Protein AF-A0A1G6YCP4-F1 (afdb_monomer)

pLDDT: mean 84.83, std 13.12, range [38.56, 97.75]

Solvent-accessible surface area (backbone atoms only — not comparable to full-atom values): 5362 Å² tot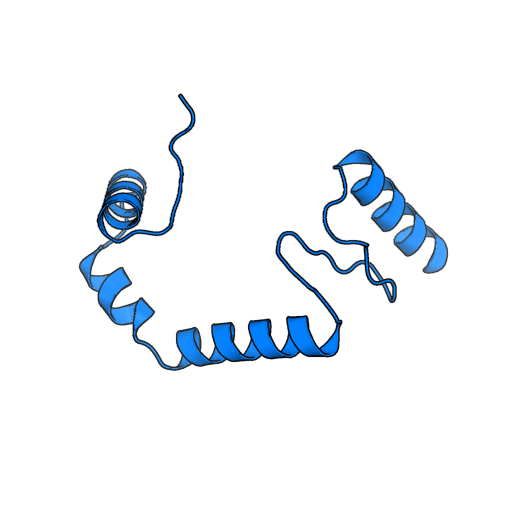al; per-residue (Å²): 134,85,76,82,80,61,92,39,72,72,55,47,51,53,51,35,58,75,71,71,50,62,64,72,56,49,64,52,58,69,70,34,67,69,51,53,52,49,51,55,52,50,53,51,48,34,59,76,72,63,56,90,65,81,62,67,58,80,53,82,95,46,79,51,69,73,70,73,55,74,66,58,52,50,52,53,54,50,52,50,53,64,75,73,111

Sequence (85 aa):
MGMNYRAEEATVTRIVEVAGLDLEQLRRDMKELQIETLIETSERFSQALGFNGTPSFVTGDAHVPDFVDVEDLRALVANVRDENE

Radius of gyration: 17.69 Å; Cα contacts (8 Å, |Δi|>4): 42; chains: 1; bounding box: 36×34×44 Å

Organism: NCBI:txid639004

Structure (mmCIF, N/CA/C/O backbone):
data_AF-A0A1G6YCP4-F1
#
_entry.id   AF-A0A1G6YCP4-F1
#
loop_
_atom_site.group_PDB
_atom_site.id
_atom_site.type_symbol
_atom_site.label_atom_id
_atom_site.label_alt_id
_atom_site.label_comp_id
_atom_site.label_asym_id
_atom_site.label_entity_id
_atom_site.label_seq_id
_atom_site.pdbx_PDB_ins_code
_atom_site.Cartn_x
_atom_site.Cartn_y
_atom_site.Cartn_z
_atom_site.occupancy
_atom_site.B_iso_or_equiv
_atom_site.auth_seq_id
_atom_site.auth_comp_id
_atom_site.auth_asym_id
_atom_site.auth_atom_id
_atom_site.pdbx_PDB_model_num
ATOM 1 N N . MET A 1 1 ? -9.834 22.458 -0.597 1.00 38.56 1 MET A N 1
ATOM 2 C CA . MET A 1 1 ? -9.548 22.083 0.804 1.00 38.56 1 MET A CA 1
ATOM 3 C C . MET A 1 1 ? -8.885 20.717 0.785 1.00 38.56 1 MET A C 1
ATOM 5 O O . MET A 1 1 ? -9.582 19.724 0.646 1.00 38.56 1 MET A O 1
ATOM 9 N N . GLY A 1 2 ? -7.552 20.668 0.803 1.00 43.41 2 GLY A N 1
ATOM 10 C CA . GLY A 1 2 ? -6.830 19.402 0.931 1.00 43.41 2 GLY A CA 1
ATOM 11 C C . GLY A 1 2 ? -6.890 18.964 2.387 1.00 43.41 2 GLY A C 1
ATOM 12 O O . GLY A 1 2 ? -6.294 19.618 3.238 1.00 43.41 2 GLY A O 1
ATOM 13 N N . MET A 1 3 ? -7.660 17.921 2.693 1.00 48.06 3 MET A N 1
ATOM 14 C CA . MET A 1 3 ? -7.488 17.231 3.968 1.00 48.06 3 MET A CA 1
ATOM 15 C C . MET A 1 3 ? -6.114 16.565 3.926 1.00 48.06 3 MET A C 1
ATOM 17 O O . MET A 1 3 ? -5.811 15.825 2.995 1.00 48.06 3 MET A O 1
ATOM 21 N N . ASN A 1 4 ? -5.265 16.849 4.909 1.00 58.22 4 ASN A N 1
ATOM 22 C CA . ASN A 1 4 ? -4.038 16.091 5.109 1.00 58.22 4 ASN A CA 1
ATOM 23 C C . ASN A 1 4 ? -4.452 14.690 5.586 1.00 58.22 4 ASN A C 1
ATOM 25 O O . ASN A 1 4 ? -4.699 14.495 6.773 1.00 58.22 4 ASN A O 1
ATOM 29 N N . TYR A 1 5 ? -4.592 13.738 4.659 1.00 63.28 5 TYR A N 1
ATOM 30 C CA . TYR A 1 5 ? -5.016 12.355 4.915 1.00 63.28 5 TYR A CA 1
ATOM 31 C C . TYR A 1 5 ? -3.913 11.523 5.578 1.00 63.28 5 TYR A C 1
ATOM 33 O O . TYR A 1 5 ? -3.579 10.432 5.119 1.00 63.28 5 TYR A O 1
ATOM 41 N N . ARG A 1 6 ? -3.312 12.024 6.661 1.00 77.06 6 ARG A N 1
ATOM 42 C CA . ARG A 1 6 ? -2.552 11.125 7.528 1.00 77.06 6 ARG A CA 1
ATOM 43 C C . ARG A 1 6 ? -3.537 10.106 8.090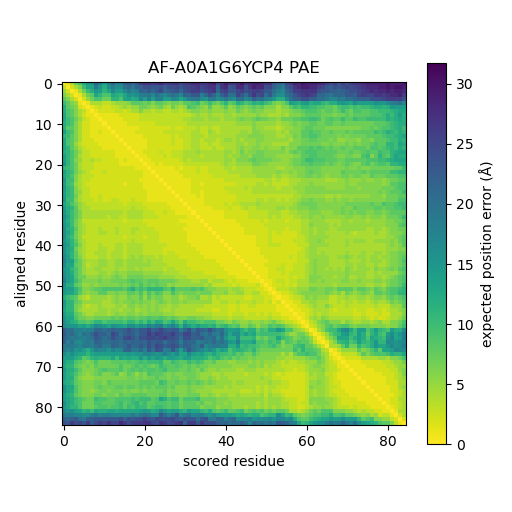 1.00 77.06 6 ARG A C 1
ATOM 45 O O . ARG A 1 6 ? -4.612 10.481 8.566 1.00 77.06 6 ARG A O 1
ATOM 52 N N . ALA A 1 7 ? -3.178 8.831 7.983 1.00 83.31 7 ALA A N 1
ATOM 53 C CA . ALA A 1 7 ? -3.957 7.723 8.515 1.00 83.31 7 ALA A CA 1
ATOM 54 C C . ALA A 1 7 ? -3.879 7.728 10.051 1.00 83.31 7 ALA A C 1
ATOM 56 O O . ALA A 1 7 ? -3.143 6.966 10.666 1.00 83.31 7 ALA A O 1
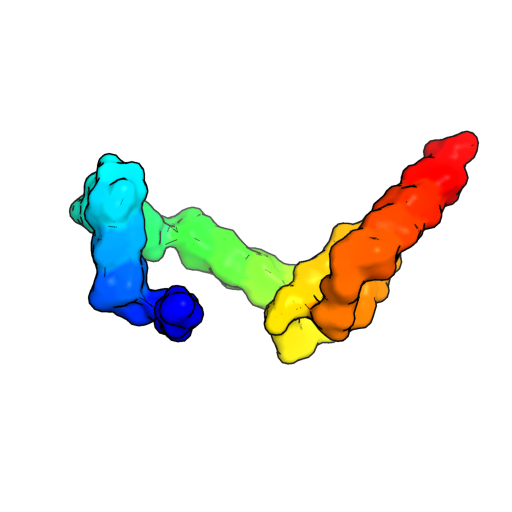ATOM 57 N N . GLU A 1 8 ? -4.612 8.653 10.660 1.00 89.56 8 GLU A N 1
ATOM 58 C CA . GLU A 1 8 ? -4.809 8.777 12.100 1.00 89.56 8 GLU A CA 1
ATOM 59 C C . GLU A 1 8 ? -6.207 8.266 12.457 1.00 89.56 8 GLU A C 1
ATOM 61 O O . GLU A 1 8 ? -7.128 8.366 11.642 1.00 89.56 8 GLU A O 1
ATOM 66 N N . GLU A 1 9 ? -6.394 7.758 13.678 1.00 88.00 9 GLU A N 1
ATO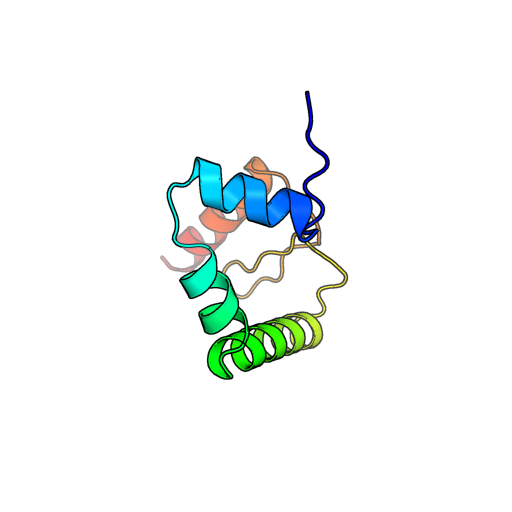M 67 C CA . GLU A 1 9 ? -7.655 7.122 14.091 1.00 88.00 9 GLU A CA 1
ATOM 68 C C . GLU A 1 9 ? -8.880 8.017 13.839 1.00 88.00 9 GLU A C 1
ATOM 70 O O . GLU A 1 9 ? -9.885 7.552 13.300 1.00 88.00 9 GLU A O 1
ATOM 75 N N . ALA A 1 10 ? -8.784 9.314 14.151 1.00 89.69 10 ALA A N 1
ATOM 76 C CA . ALA A 1 10 ? -9.869 10.271 13.939 1.00 89.69 10 ALA A CA 1
ATOM 77 C C . ALA A 1 10 ? -10.223 10.449 12.450 1.00 89.69 10 ALA A C 1
ATOM 79 O O . ALA A 1 10 ? -11.400 10.482 12.085 1.00 89.69 10 ALA A O 1
ATOM 80 N N . THR A 1 11 ? -9.214 10.537 11.579 1.00 90.50 11 THR A N 1
ATOM 81 C CA . THR A 1 11 ? -9.405 10.704 10.131 1.00 90.50 11 THR A CA 1
ATOM 82 C C . THR A 1 11 ? -9.960 9.429 9.503 1.00 90.50 11 THR A C 1
ATOM 84 O O . THR A 1 11 ? -10.898 9.495 8.710 1.00 90.50 11 THR A O 1
ATOM 87 N N . VAL A 1 12 ? -9.428 8.267 9.892 1.00 90.75 12 VAL A N 1
ATOM 88 C CA . VAL A 1 12 ? -9.884 6.960 9.401 1.00 90.75 12 VAL A CA 1
ATOM 89 C C . VAL A 1 12 ? -11.325 6.699 9.832 1.00 90.75 12 VAL A C 1
ATOM 91 O O . VAL A 1 12 ? -12.154 6.388 8.983 1.00 90.75 12 VAL A O 1
ATOM 94 N N . THR A 1 13 ? -11.664 6.917 11.106 1.00 90.88 13 THR A N 1
ATOM 95 C CA . THR A 1 13 ? -13.033 6.722 11.619 1.00 90.88 13 THR A CA 1
ATOM 96 C C . THR A 1 13 ? -14.049 7.561 10.844 1.00 90.88 13 THR A C 1
ATOM 98 O O . THR A 1 13 ? -15.077 7.048 10.411 1.00 90.88 13 THR A O 1
ATOM 101 N N . ARG A 1 14 ? -13.728 8.830 10.562 1.00 91.31 14 ARG A N 1
ATOM 102 C CA . ARG A 1 14 ? -14.591 9.699 9.751 1.00 91.31 14 ARG A CA 1
ATOM 103 C C . ARG A 1 14 ? -14.796 9.165 8.328 1.00 91.31 14 ARG A C 1
ATOM 105 O O . ARG A 1 14 ? -15.894 9.269 7.791 1.00 91.31 14 ARG A O 1
ATOM 112 N N . ILE A 1 15 ? -13.751 8.628 7.697 1.00 91.69 15 ILE A N 1
ATOM 113 C CA . ILE A 1 15 ? -13.847 8.044 6.347 1.00 91.69 15 ILE A CA 1
ATOM 114 C C . ILE A 1 15 ? -14.750 6.808 6.361 1.00 91.69 15 ILE A C 1
ATOM 116 O O . ILE A 1 15 ? -15.577 6.652 5.468 1.00 91.69 15 ILE A O 1
ATOM 120 N N . VAL A 1 16 ? -14.626 5.968 7.386 1.00 93.06 16 VAL A N 1
ATOM 121 C CA . VAL A 1 16 ? -15.432 4.752 7.580 1.00 93.06 16 VAL A CA 1
ATOM 122 C C . VAL A 1 16 ? -16.913 5.098 7.722 1.00 93.06 16 VAL A C 1
ATOM 124 O O . VAL A 1 16 ? -17.742 4.508 7.033 1.00 93.06 16 VAL A O 1
ATOM 127 N N . GLU A 1 17 ? -17.237 6.110 8.532 1.00 92.06 17 GLU A N 1
ATOM 128 C CA . GLU A 1 17 ? -18.605 6.621 8.685 1.00 92.06 17 GLU A CA 1
ATOM 129 C C . GLU A 1 17 ? -19.175 7.150 7.363 1.00 92.06 17 GLU A C 1
ATOM 131 O O . GLU A 1 17 ? -20.290 6.797 6.981 1.00 92.06 17 GLU A O 1
ATOM 136 N N . VAL A 1 18 ? -18.405 7.967 6.632 1.00 93.69 18 VAL A N 1
ATOM 137 C CA . VAL A 1 18 ? -18.825 8.519 5.330 1.00 93.69 18 VAL A CA 1
ATOM 138 C C . VAL A 1 18 ? -19.015 7.418 4.285 1.00 93.69 18 VAL A C 1
ATOM 140 O O . VAL A 1 18 ? -19.915 7.514 3.453 1.00 93.69 18 VAL A O 1
ATOM 143 N N . ALA A 1 19 ? -18.192 6.371 4.330 1.00 94.25 19 ALA A N 1
ATOM 144 C CA . ALA A 1 19 ? -18.295 5.212 3.451 1.00 94.25 19 ALA A CA 1
ATOM 145 C C . ALA A 1 19 ? -19.425 4.241 3.850 1.00 94.25 19 ALA A C 1
ATOM 147 O O . ALA A 1 19 ? -19.712 3.316 3.092 1.00 94.25 19 ALA A O 1
ATOM 148 N N . GLY A 1 20 ? -20.071 4.435 5.009 1.00 94.50 20 GLY A N 1
ATOM 149 C CA . GLY A 1 20 ? -21.131 3.556 5.511 1.00 94.50 20 GLY A CA 1
ATOM 150 C C . GLY A 1 20 ? -20.636 2.172 5.945 1.00 94.50 20 GLY A C 1
ATOM 151 O O . GLY A 1 20 ? -21.393 1.205 5.876 1.00 94.50 20 GLY A O 1
ATOM 152 N N . LEU A 1 21 ? -19.369 2.063 6.351 1.00 96.06 21 LEU A N 1
ATOM 153 C CA . LEU A 1 21 ? -18.747 0.817 6.800 1.00 96.06 21 LEU A CA 1
ATOM 154 C C . LEU A 1 21 ? -18.947 0.607 8.312 1.00 96.06 21 LEU A C 1
ATOM 156 O O . LEU A 1 21 ? -19.054 1.565 9.078 1.00 96.06 21 LEU A O 1
ATOM 160 N N . ASP A 1 22 ? -18.967 -0.652 8.756 1.00 96.56 22 ASP A N 1
ATOM 161 C CA . ASP A 1 22 ? -19.043 -1.001 10.180 1.00 96.56 22 ASP A CA 1
ATOM 162 C C . ASP A 1 22 ? -17.677 -0.783 10.857 1.00 96.56 22 ASP A C 1
ATOM 164 O O . ASP A 1 22 ? -16.707 -1.503 10.607 1.00 96.56 22 ASP A O 1
ATOM 168 N N . LEU A 1 23 ? -17.611 0.220 11.737 1.00 93.88 23 LEU A N 1
ATOM 169 C CA . LEU A 1 23 ? -16.401 0.584 12.475 1.00 93.88 23 LEU A CA 1
ATOM 170 C C . LEU A 1 23 ? -15.924 -0.521 13.426 1.00 93.88 23 LEU A C 1
ATOM 172 O O . LEU A 1 23 ? -14.720 -0.721 13.595 1.00 93.88 23 LEU A O 1
ATOM 176 N N . GLU A 1 24 ? -16.850 -1.238 14.055 1.00 95.00 24 GLU A N 1
ATOM 177 C CA . GLU A 1 24 ? -16.508 -2.297 14.998 1.00 95.00 24 GLU A CA 1
ATOM 178 C C . GLU A 1 24 ? -16.008 -3.535 14.261 1.00 95.00 24 GLU A C 1
ATOM 180 O O . GLU A 1 24 ? -15.096 -4.206 14.744 1.00 95.00 24 GLU A O 1
ATOM 185 N N . GLN A 1 25 ? -16.557 -3.820 13.078 1.00 95.56 25 GLN A N 1
ATOM 186 C CA . GLN A 1 25 ? -15.987 -4.825 12.189 1.00 95.56 25 GLN A CA 1
ATOM 187 C C . GLN A 1 25 ? -14.581 -4.429 11.734 1.00 95.56 25 GLN A C 1
ATOM 189 O O . GLN A 1 25 ? -13.653 -5.200 11.953 1.00 95.56 25 GLN A O 1
ATOM 194 N N . LEU A 1 26 ? -14.384 -3.212 11.219 1.00 94.94 26 LEU A N 1
ATOM 195 C CA . LEU A 1 26 ? -13.063 -2.742 10.794 1.00 94.94 26 LEU A CA 1
ATOM 196 C C . LEU A 1 26 ? -12.005 -2.910 11.895 1.00 94.94 26 LEU A C 1
ATOM 198 O O . LEU A 1 26 ? -10.920 -3.426 11.646 1.00 94.94 26 LEU A O 1
ATOM 202 N N . ARG A 1 27 ? -12.319 -2.503 13.130 1.00 92.81 27 ARG A N 1
ATOM 203 C CA . ARG A 1 27 ? -11.397 -2.606 14.274 1.00 92.81 27 ARG A CA 1
ATOM 204 C C . ARG A 1 27 ? -11.021 -4.042 14.635 1.00 92.81 27 ARG A C 1
ATOM 206 O O . ARG A 1 27 ? -9.949 -4.250 15.210 1.00 92.81 27 ARG A O 1
ATOM 213 N N . ARG A 1 28 ? -11.904 -5.010 14.372 1.00 95.62 28 ARG A N 1
ATOM 214 C CA . ARG A 1 28 ? -11.613 -6.440 14.541 1.00 95.62 28 ARG A CA 1
ATOM 215 C C . ARG A 1 28 ? -10.735 -6.935 13.399 1.00 95.62 28 ARG A C 1
ATOM 217 O O . ARG A 1 28 ? -9.670 -7.479 13.674 1.00 95.62 28 ARG A O 1
ATOM 224 N N . ASP A 1 29 ? -11.140 -6.659 12.165 1.00 95.69 29 ASP A N 1
ATOM 225 C CA . ASP A 1 29 ? -10.484 -7.144 10.949 1.00 95.69 29 ASP A CA 1
ATOM 226 C C . ASP A 1 29 ? -9.043 -6.600 10.839 1.00 95.69 29 ASP A C 1
ATOM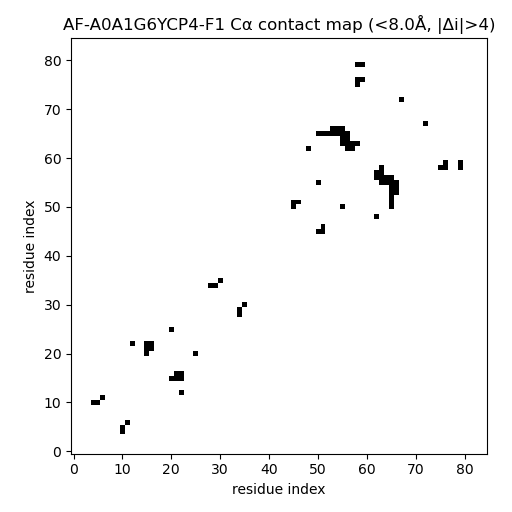 228 O O . ASP A 1 29 ? -8.119 -7.332 10.499 1.00 95.69 29 ASP A O 1
ATOM 232 N N . MET A 1 30 ? -8.800 -5.347 11.254 1.00 93.75 30 MET A N 1
ATOM 233 C CA . MET A 1 30 ? -7.457 -4.743 11.323 1.00 93.75 30 MET A CA 1
ATOM 234 C C . MET A 1 30 ? -6.469 -5.491 12.233 1.00 93.75 30 MET A C 1
ATOM 236 O O . MET A 1 30 ? -5.266 -5.292 12.104 1.00 93.75 30 MET A O 1
ATOM 240 N N . LYS A 1 31 ? -6.952 -6.304 13.179 1.00 94.62 31 LYS A N 1
ATOM 241 C CA . LYS A 1 31 ? -6.116 -7.071 14.121 1.00 94.62 31 LYS A CA 1
ATOM 242 C C . LYS A 1 31 ? -5.896 -8.512 13.673 1.00 94.62 31 LYS A C 1
ATOM 244 O O . LYS A 1 31 ? -5.291 -9.294 14.406 1.00 94.62 31 LYS A O 1
ATOM 249 N N . GLU A 1 32 ? -6.432 -8.898 12.521 1.00 97.75 32 GLU A N 1
ATOM 250 C CA . GLU A 1 32 ? -6.263 -10.249 12.019 1.00 97.75 32 GLU A CA 1
ATOM 251 C C . GLU A 1 32 ? -4.837 -10.482 11.521 1.00 97.75 32 GLU A C 1
ATOM 253 O O . GLU A 1 32 ? -4.237 -9.638 10.856 1.00 97.75 32 GLU A O 1
ATOM 258 N N . LEU A 1 33 ? -4.320 -11.687 11.780 1.00 96.56 33 LEU A N 1
ATOM 259 C CA . LEU A 1 33 ? -2.969 -12.086 11.380 1.00 96.56 33 LEU A CA 1
ATOM 260 C C . LEU A 1 33 ? -2.732 -11.922 9.872 1.00 96.56 33 LEU A C 1
ATOM 262 O O . LEU A 1 33 ? -1.630 -11.584 9.456 1.00 96.56 33 LEU A O 1
ATOM 266 N N . GLN A 1 34 ? -3.768 -12.131 9.055 1.00 96.38 34 GLN A N 1
ATOM 267 C CA . GLN A 1 34 ? -3.666 -11.971 7.606 1.00 96.38 34 GLN A CA 1
ATOM 268 C C . GLN A 1 34 ? -3.328 -10.535 7.179 1.00 96.38 34 GLN A C 1
ATOM 270 O O . GLN A 1 34 ? -2.621 -10.358 6.188 1.00 96.38 34 GLN A O 1
ATOM 275 N N . ILE A 1 35 ? -3.786 -9.522 7.925 1.00 96.75 35 ILE A N 1
ATOM 276 C CA . ILE A 1 35 ? -3.480 -8.115 7.641 1.00 96.75 35 ILE A CA 1
ATOM 277 C C . ILE A 1 35 ? -2.025 -7.813 7.996 1.00 96.75 35 ILE A C 1
ATOM 279 O O . ILE A 1 35 ? -1.317 -7.224 7.183 1.00 96.75 35 ILE A O 1
ATOM 283 N N . GLU A 1 36 ? -1.554 -8.292 9.149 1.00 95.31 36 GLU A N 1
ATOM 284 C CA . GLU A 1 36 ? -0.144 -8.171 9.545 1.00 95.31 36 GLU A CA 1
ATOM 285 C C . GLU A 1 36 ? 0.774 -8.827 8.503 1.00 95.31 36 GLU A C 1
ATOM 287 O O . GLU A 1 36 ? 1.675 -8.192 7.962 1.00 95.31 36 GLU A O 1
ATOM 292 N N . THR A 1 37 ? 0.475 -10.073 8.118 1.00 96.94 37 THR A N 1
ATOM 293 C CA . THR A 1 37 ? 1.251 -10.805 7.105 1.00 96.94 37 THR A CA 1
ATOM 294 C C . THR A 1 37 ? 1.269 -10.085 5.755 1.00 96.94 37 THR A C 1
ATOM 296 O O . THR A 1 37 ? 2.281 -10.117 5.050 1.00 96.94 37 THR A O 1
ATOM 299 N N . LEU A 1 38 ? 0.168 -9.433 5.366 1.00 96.31 38 LEU A N 1
ATOM 300 C CA . LEU A 1 38 ? 0.104 -8.653 4.130 1.00 96.31 38 LEU A CA 1
ATOM 301 C C . LEU A 1 38 ? 1.032 -7.428 4.182 1.00 96.31 38 LEU A C 1
ATOM 303 O O . LEU A 1 38 ? 1.718 -7.144 3.193 1.00 96.31 38 LEU A O 1
ATOM 307 N N . ILE A 1 39 ? 1.074 -6.728 5.319 1.00 95.31 39 ILE A N 1
ATOM 308 C CA . ILE A 1 39 ? 1.958 -5.574 5.536 1.00 95.31 39 ILE A CA 1
ATOM 309 C C . ILE A 1 39 ? 3.419 -6.033 5.496 1.00 95.31 39 ILE A C 1
ATOM 311 O O . ILE A 1 39 ? 4.182 -5.534 4.669 1.00 95.31 39 ILE A O 1
ATOM 315 N N . GLU A 1 40 ? 3.782 -7.055 6.274 1.00 96.25 40 GLU A N 1
ATOM 316 C CA . GLU A 1 40 ? 5.137 -7.628 6.299 1.00 96.25 40 GLU A CA 1
ATOM 317 C C . GLU A 1 40 ? 5.591 -8.097 4.907 1.00 96.25 40 GLU A C 1
ATOM 319 O O . GLU A 1 40 ? 6.727 -7.870 4.480 1.00 96.25 40 GLU A O 1
ATOM 324 N N . THR A 1 41 ? 4.692 -8.741 4.158 1.00 94.94 41 THR A N 1
ATOM 325 C CA . THR A 1 41 ? 4.976 -9.202 2.795 1.00 94.94 41 THR A CA 1
ATOM 326 C C . THR A 1 41 ? 5.259 -8.029 1.860 1.00 94.94 41 THR A C 1
ATOM 328 O O . THR A 1 41 ? 6.203 -8.093 1.070 1.00 94.94 41 THR A O 1
ATOM 331 N N . SER A 1 42 ? 4.474 -6.956 1.964 1.00 92.00 42 SER A N 1
ATOM 332 C CA . SER A 1 42 ? 4.658 -5.743 1.166 1.00 92.00 42 SER A CA 1
ATOM 333 C C . SER A 1 42 ? 5.975 -5.041 1.505 1.00 92.00 42 SER A C 1
ATOM 335 O O . SER A 1 42 ? 6.720 -4.682 0.597 1.00 92.00 42 SER A O 1
ATOM 337 N N . GLU A 1 43 ? 6.320 -4.916 2.790 1.00 91.88 43 GLU A N 1
ATOM 338 C CA . GLU A 1 43 ? 7.602 -4.347 3.230 1.00 91.88 43 GLU A CA 1
ATOM 339 C C . GLU A 1 43 ? 8.795 -5.154 2.715 1.00 91.88 43 GLU A C 1
ATOM 341 O O . GLU A 1 43 ? 9.766 -4.584 2.209 1.00 91.88 43 GLU A O 1
ATOM 346 N N . ARG A 1 44 ? 8.707 -6.489 2.774 1.00 92.88 44 ARG A N 1
ATOM 347 C CA . ARG A 1 44 ? 9.741 -7.376 2.235 1.00 92.88 44 ARG A CA 1
ATOM 348 C C . ARG A 1 44 ? 9.912 -7.195 0.730 1.00 92.88 44 ARG A C 1
ATOM 350 O O . ARG A 1 44 ? 11.046 -7.182 0.257 1.00 92.88 44 ARG A O 1
ATOM 357 N N . PHE A 1 45 ? 8.821 -7.064 -0.026 1.00 90.31 45 PHE A N 1
ATOM 358 C CA . PHE A 1 45 ? 8.910 -6.804 -1.464 1.00 90.31 45 PHE A CA 1
ATOM 359 C C . PHE A 1 45 ? 9.535 -5.445 -1.756 1.00 90.31 45 PHE A C 1
ATOM 361 O O . PHE A 1 45 ? 10.430 -5.376 -2.594 1.00 90.31 45 PHE A O 1
ATOM 368 N N . SER A 1 46 ? 9.147 -4.399 -1.027 1.00 88.50 46 SER A N 1
ATOM 369 C CA . SER A 1 46 ? 9.746 -3.072 -1.174 1.00 88.50 46 SER A CA 1
ATOM 370 C C . SER A 1 46 ? 11.256 -3.097 -0.947 1.00 88.50 46 SER A C 1
ATOM 372 O O . SER A 1 46 ? 12.008 -2.569 -1.761 1.00 88.50 46 SER A O 1
ATOM 374 N N . GLN A 1 47 ? 11.721 -3.787 0.098 1.00 88.25 47 GLN A N 1
ATOM 375 C CA . GLN A 1 47 ? 13.153 -3.943 0.369 1.00 88.25 47 GLN A CA 1
ATOM 376 C C . GLN A 1 47 ? 13.866 -4.773 -0.704 1.00 88.25 47 GLN A C 1
ATOM 378 O O . GLN A 1 47 ? 14.954 -4.405 -1.141 1.00 88.25 47 GLN A O 1
ATOM 383 N N . ALA A 1 48 ? 13.263 -5.883 -1.139 1.00 88.81 48 ALA A N 1
ATOM 384 C CA . ALA A 1 48 ? 13.851 -6.771 -2.140 1.00 88.81 48 ALA A CA 1
ATOM 385 C C . ALA A 1 48 ? 13.968 -6.112 -3.523 1.00 88.81 48 ALA A C 1
ATOM 387 O O . ALA A 1 48 ? 14.909 -6.402 -4.258 1.00 88.81 48 ALA A O 1
ATOM 388 N N . LEU A 1 49 ? 13.024 -5.232 -3.864 1.00 86.12 49 LEU A N 1
ATOM 389 C CA . LEU A 1 49 ? 13.016 -4.475 -5.114 1.00 86.12 49 LEU A CA 1
ATOM 390 C C . LEU A 1 49 ? 1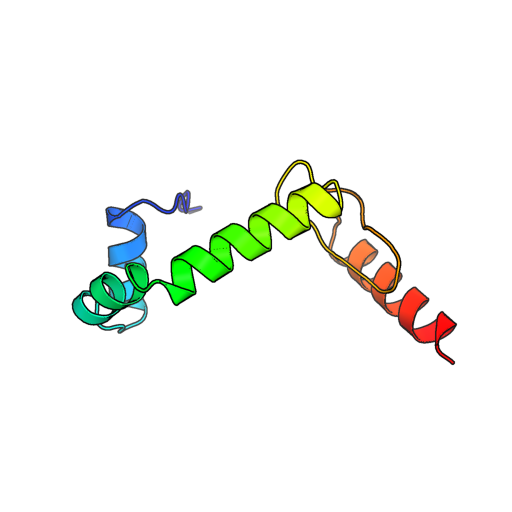3.830 -3.175 -5.026 1.00 86.12 49 LEU A C 1
ATOM 392 O O . LEU A 1 49 ? 14.181 -2.624 -6.062 1.00 86.12 49 LEU A O 1
ATOM 396 N N . GLY A 1 50 ? 14.189 -2.718 -3.822 1.00 85.81 50 GLY A N 1
ATOM 397 C CA . GLY A 1 50 ? 14.978 -1.502 -3.616 1.00 85.81 50 GLY A CA 1
ATOM 398 C C . GLY A 1 50 ? 14.160 -0.205 -3.598 1.00 85.81 50 GLY A C 1
ATOM 399 O O . GLY A 1 50 ? 14.728 0.864 -3.825 1.00 85.81 50 GLY A O 1
ATOM 400 N N . PHE A 1 51 ? 12.856 -0.276 -3.309 1.00 85.69 51 PHE A N 1
ATOM 401 C CA . PHE A 1 51 ? 12.005 0.904 -3.130 1.00 85.69 51 PHE A CA 1
ATOM 402 C C . PHE A 1 51 ? 12.422 1.691 -1.883 1.00 85.69 51 PHE A C 1
ATOM 404 O O . PHE A 1 51 ? 12.508 1.135 -0.786 1.00 85.69 51 PHE A O 1
ATOM 411 N N . ASN A 1 52 ? 12.646 3.001 -2.038 1.00 80.25 52 ASN A N 1
ATOM 412 C CA . ASN A 1 52 ? 13.083 3.882 -0.944 1.00 80.25 52 ASN A CA 1
ATOM 413 C C . ASN A 1 52 ? 11.945 4.730 -0.362 1.00 80.25 52 ASN A C 1
ATOM 415 O O . ASN A 1 52 ? 12.152 5.492 0.585 1.00 80.25 52 ASN A O 1
ATOM 419 N N . GLY A 1 53 ? 10.741 4.613 -0.915 1.00 79.12 53 GLY A N 1
ATOM 420 C CA . GLY A 1 53 ? 9.587 5.377 -0.477 1.00 79.12 53 GLY A CA 1
ATOM 421 C C . GLY A 1 53 ? 8.305 4.913 -1.148 1.00 79.12 53 GLY A C 1
ATOM 422 O O . GLY A 1 53 ? 8.246 3.856 -1.758 1.00 79.12 53 GLY A O 1
ATOM 423 N N . THR A 1 54 ? 7.258 5.714 -1.000 1.00 85.31 54 THR A N 1
ATOM 424 C CA . THR A 1 54 ? 6.020 5.582 -1.770 1.00 85.31 54 THR A CA 1
ATOM 425 C C . THR A 1 54 ? 5.704 6.948 -2.389 1.00 85.31 54 THR A C 1
ATOM 427 O O . THR A 1 54 ? 6.016 7.971 -1.769 1.00 85.31 54 THR A O 1
ATOM 430 N N . PRO A 1 55 ? 5.093 7.013 -3.585 1.00 86.06 55 PRO A N 1
ATOM 431 C CA . PRO A 1 55 ? 4.631 5.892 -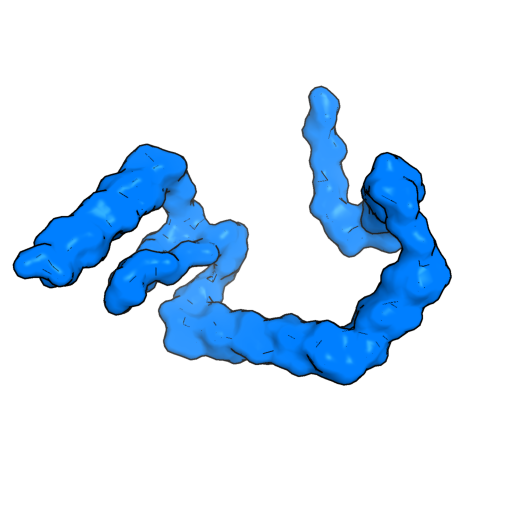4.406 1.00 86.06 55 PRO A CA 1
ATOM 432 C C . PRO A 1 55 ? 5.746 5.243 -5.251 1.00 86.06 55 PRO A C 1
ATOM 434 O O . PRO A 1 55 ? 6.597 5.944 -5.799 1.00 86.06 55 PRO A O 1
ATOM 437 N N . SER A 1 56 ? 5.658 3.919 -5.419 1.00 84.69 56 SER A N 1
ATOM 438 C CA . SER A 1 56 ? 6.521 3.112 -6.297 1.00 84.69 56 SER A CA 1
ATOM 439 C C . SER A 1 56 ? 5.665 2.132 -7.108 1.00 84.69 56 SER A C 1
ATOM 441 O O . SER A 1 56 ? 4.598 1.711 -6.653 1.00 84.69 56 SER A O 1
ATOM 443 N N . PHE A 1 57 ? 6.116 1.786 -8.316 1.00 86.06 57 PHE A N 1
ATOM 444 C CA . PHE A 1 57 ? 5.363 0.971 -9.275 1.00 86.06 57 PHE A CA 1
ATOM 445 C C . PHE A 1 57 ? 6.259 -0.088 -9.932 1.00 86.06 57 PHE A C 1
ATOM 447 O O . PHE A 1 57 ? 7.462 0.112 -10.090 1.00 86.06 57 PHE A O 1
ATOM 454 N N . VAL A 1 58 ? 5.657 -1.205 -10.346 1.00 85.56 58 VAL A N 1
ATOM 455 C CA . VAL A 1 58 ? 6.317 -2.292 -11.092 1.00 85.56 58 VAL A CA 1
ATOM 456 C C . VAL A 1 58 ? 5.617 -2.454 -12.442 1.00 85.56 58 VAL A C 1
ATOM 458 O O . VAL A 1 58 ? 4.390 -2.567 -12.476 1.00 85.56 58 VAL A O 1
ATOM 461 N N . THR A 1 59 ? 6.373 -2.480 -13.545 1.00 84.75 59 THR A N 1
ATOM 462 C CA . THR A 1 59 ? 5.843 -2.682 -14.908 1.00 84.75 59 THR A CA 1
ATOM 463 C C . THR A 1 59 ? 6.740 -3.629 -15.703 1.00 84.75 59 THR A C 1
ATOM 465 O O . THR A 1 59 ? 7.897 -3.303 -15.960 1.00 84.75 59 THR A O 1
ATOM 468 N N . GLY A 1 60 ? 6.212 -4.781 -16.130 1.00 81.56 60 GLY A N 1
ATOM 469 C CA . GLY A 1 60 ? 7.024 -5.820 -16.778 1.00 81.56 60 GLY A CA 1
ATOM 470 C C . GLY A 1 60 ? 8.144 -6.307 -15.853 1.00 81.56 60 GLY A C 1
ATOM 471 O O . GLY A 1 60 ? 7.928 -6.441 -14.648 1.00 81.56 60 GLY A O 1
ATOM 472 N N . ASP A 1 61 ? 9.340 -6.504 -16.407 1.00 76.12 61 ASP A N 1
ATOM 473 C CA . ASP A 1 61 ? 10.560 -6.801 -15.639 1.00 76.12 61 ASP A CA 1
ATOM 474 C C . ASP A 1 61 ? 11.263 -5.529 -15.119 1.00 76.12 61 ASP A C 1
ATOM 476 O O . ASP A 1 61 ? 12.275 -5.606 -14.418 1.00 76.12 61 ASP A O 1
ATOM 480 N N . ALA A 1 62 ? 10.749 -4.342 -15.466 1.00 58.53 62 ALA A N 1
ATOM 481 C CA . ALA A 1 62 ? 11.368 -3.065 -15.145 1.00 58.53 62 ALA A CA 1
ATOM 482 C C . ALA A 1 62 ? 10.861 -2.491 -13.812 1.00 58.53 62 ALA A C 1
ATOM 484 O O . ALA A 1 62 ? 9.662 -2.328 -13.561 1.00 58.53 62 ALA A O 1
ATOM 485 N N . HIS A 1 63 ? 11.823 -2.119 -12.971 1.00 63.50 63 HIS A N 1
ATOM 486 C CA . HIS A 1 63 ? 11.620 -1.280 -11.800 1.00 63.50 63 HIS A CA 1
ATOM 487 C C . HIS A 1 63 ? 11.487 0.181 -12.247 1.00 63.50 63 HIS A C 1
ATOM 489 O O . HIS A 1 63 ? 12.406 0.733 -12.857 1.00 63.50 63 HIS A O 1
ATOM 495 N N . VAL A 1 64 ? 10.367 0.829 -11.931 1.00 60.56 64 VAL A N 1
ATOM 496 C CA . VAL A 1 64 ? 10.155 2.246 -12.253 1.00 60.56 64 VAL A CA 1
ATOM 497 C C . VAL A 1 64 ? 10.812 3.116 -11.172 1.00 60.56 64 VAL A C 1
ATOM 499 O O . VAL A 1 64 ? 10.715 2.766 -9.995 1.00 60.56 64 VAL A O 1
ATOM 502 N N . PRO A 1 65 ? 11.509 4.217 -11.514 1.00 61.53 65 PRO A N 1
ATOM 503 C CA . PRO A 1 65 ? 12.013 5.157 -10.513 1.00 61.53 65 PRO A CA 1
ATOM 504 C C . PRO A 1 65 ? 10.891 5.689 -9.603 1.00 61.53 65 PRO A C 1
ATOM 506 O O . PRO A 1 65 ? 9.736 5.800 -10.017 1.00 61.53 65 PRO A O 1
ATOM 509 N N . ASP A 1 66 ? 11.243 6.007 -8.355 1.00 66.94 66 ASP A N 1
ATOM 510 C CA . ASP A 1 66 ? 10.310 6.573 -7.374 1.00 66.94 66 ASP A CA 1
ATOM 511 C C . ASP A 1 66 ? 9.680 7.880 -7.909 1.00 66.94 66 ASP A C 1
ATOM 513 O O . ASP A 1 66 ? 10.384 8.746 -8.424 1.00 66.94 66 ASP A O 1
ATOM 517 N N . PHE A 1 67 ? 8.351 7.998 -7.766 1.00 67.69 67 PHE A N 1
ATOM 518 C CA . PHE A 1 67 ? 7.454 8.995 -8.384 1.00 67.69 67 PHE A CA 1
ATOM 519 C C . PHE A 1 67 ? 7.609 9.193 -9.908 1.00 67.69 67 PHE A C 1
ATOM 521 O O . PHE A 1 67 ? 8.518 9.859 -10.396 1.00 67.69 67 PHE A O 1
ATOM 528 N N . VAL A 1 68 ? 6.604 8.726 -10.648 1.00 77.00 68 VAL A N 1
ATOM 529 C CA . VAL A 1 68 ? 6.409 8.970 -12.085 1.00 77.00 68 VAL A CA 1
ATOM 530 C C . VAL A 1 68 ? 5.053 9.614 -12.325 1.00 77.00 68 VAL A C 1
ATOM 532 O O . VAL A 1 68 ? 4.087 9.332 -11.605 1.00 77.00 68 VAL A O 1
ATOM 535 N N . ASP A 1 69 ? 4.975 10.484 -13.329 1.00 84.75 69 ASP A N 1
ATOM 536 C CA . ASP A 1 69 ? 3.698 11.049 -13.735 1.00 84.75 69 ASP A CA 1
ATOM 537 C C . ASP A 1 69 ? 2.857 10.045 -14.544 1.00 84.75 69 ASP A C 1
ATOM 539 O O . ASP A 1 69 ? 3.278 8.934 -14.882 1.00 84.75 69 ASP A O 1
ATOM 543 N N . VAL A 1 70 ? 1.601 10.411 -14.795 1.00 88.94 70 VAL A N 1
ATOM 544 C CA . VAL A 1 70 ? 0.646 9.521 -15.464 1.00 88.94 70 VAL A CA 1
ATOM 545 C C . VAL A 1 70 ? 1.017 9.246 -16.923 1.00 88.94 70 VAL A C 1
ATOM 547 O O . VAL A 1 70 ? 0.691 8.172 -17.427 1.00 88.94 70 VAL A O 1
ATOM 550 N N . GLU A 1 71 ? 1.675 10.182 -17.605 1.00 89.75 71 GLU A N 1
ATOM 551 C CA . GLU A 1 71 ? 2.047 10.020 -19.009 1.00 89.75 71 GLU A CA 1
ATOM 552 C C . GLU A 1 71 ? 3.251 9.080 -19.131 1.00 89.75 71 GLU A C 1
ATOM 554 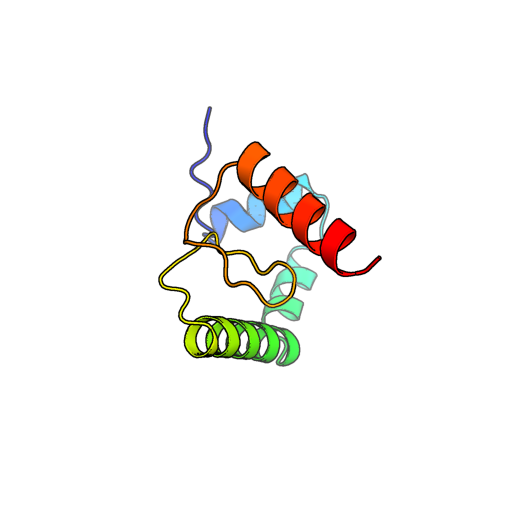O O . GLU A 1 71 ? 3.229 8.163 -19.955 1.00 89.75 71 GLU A O 1
ATOM 559 N N . ASP A 1 72 ? 4.223 9.202 -18.225 1.00 85.19 72 ASP A N 1
ATOM 560 C CA . ASP A 1 72 ? 5.353 8.277 -18.113 1.00 85.19 72 ASP A CA 1
ATOM 561 C C . ASP A 1 72 ? 4.883 6.852 -17.782 1.00 85.19 72 ASP A C 1
ATOM 563 O O . ASP A 1 72 ? 5.300 5.883 -18.423 1.00 85.19 72 ASP A O 1
ATOM 567 N N . LEU A 1 73 ? 3.942 6.705 -16.839 1.00 87.81 73 LEU A N 1
ATOM 568 C CA . LEU A 1 73 ? 3.329 5.408 -16.527 1.00 87.81 73 LEU A CA 1
ATOM 569 C C . LEU A 1 73 ? 2.629 4.789 -17.744 1.00 87.81 73 LEU A C 1
ATOM 571 O O . LEU A 1 73 ? 2.725 3.579 -17.962 1.00 87.81 73 LEU A O 1
ATOM 575 N N . ARG A 1 74 ? 1.926 5.592 -18.552 1.00 89.94 74 ARG A N 1
ATOM 576 C CA . ARG A 1 74 ? 1.281 5.105 -19.783 1.00 89.94 74 ARG A CA 1
ATOM 577 C C . ARG A 1 74 ? 2.305 4.619 -20.800 1.00 89.94 74 ARG A C 1
ATOM 579 O O . ARG A 1 74 ? 2.086 3.561 -21.389 1.00 89.94 74 ARG A O 1
ATOM 586 N N . ALA A 1 75 ? 3.396 5.360 -20.990 1.00 88.12 75 ALA A N 1
ATOM 587 C CA . ALA A 1 75 ? 4.467 4.984 -21.906 1.00 88.12 75 ALA A CA 1
ATOM 588 C C . ALA A 1 75 ? 5.147 3.674 -21.477 1.00 88.12 75 ALA A C 1
ATOM 590 O O . ALA A 1 75 ? 5.329 2.782 -22.301 1.00 88.12 75 ALA A O 1
ATOM 591 N N . LEU A 1 76 ? 5.431 3.510 -20.180 1.00 86.38 76 LEU A N 1
ATOM 592 C CA . LEU A 1 76 ? 5.993 2.272 -19.628 1.00 86.38 76 LEU A CA 1
ATOM 593 C C . LEU A 1 76 ? 5.086 1.063 -19.882 1.00 86.38 76 LEU A C 1
ATOM 595 O O . LEU A 1 76 ? 5.553 0.014 -20.318 1.00 86.38 76 LEU A O 1
ATOM 599 N N . VAL A 1 77 ? 3.776 1.214 -19.664 1.00 89.06 77 VAL A N 1
ATOM 600 C CA . VAL A 1 77 ? 2.804 0.143 -19.936 1.00 89.06 77 VAL A CA 1
ATOM 601 C C . VAL A 1 77 ? 2.708 -0.176 -21.430 1.00 89.06 77 VAL A C 1
ATOM 603 O O . VAL A 1 77 ? 2.542 -1.344 -21.776 1.00 89.06 77 VAL A O 1
ATOM 606 N N . ALA A 1 78 ? 2.785 0.827 -22.311 1.00 90.38 78 ALA A N 1
ATOM 607 C CA . ALA A 1 78 ? 2.777 0.613 -23.758 1.00 90.38 78 ALA A CA 1
ATOM 608 C C . ALA A 1 78 ? 4.011 -0.182 -24.211 1.00 90.38 78 ALA A C 1
ATOM 610 O O . ALA A 1 78 ? 3.850 -1.212 -24.854 1.00 90.38 78 ALA A O 1
ATOM 611 N N . ASN A 1 79 ? 5.207 0.212 -23.764 1.00 86.94 79 ASN A N 1
ATOM 612 C CA . ASN A 1 79 ? 6.453 -0.482 -24.099 1.00 86.94 79 ASN A CA 1
ATOM 613 C C . ASN A 1 79 ? 6.418 -1.963 -23.689 1.00 86.94 79 ASN A C 1
ATOM 615 O O . ASN A 1 79 ? 6.739 -2.831 -24.490 1.00 86.94 79 ASN A O 1
ATOM 619 N N . VAL A 1 80 ? 5.952 -2.265 -22.469 1.00 89.06 80 VAL A N 1
ATOM 620 C CA . VAL A 1 80 ? 5.830 -3.656 -21.994 1.00 89.06 80 VAL A CA 1
ATOM 621 C C . VAL A 1 80 ? 4.833 -4.460 -22.836 1.00 89.06 80 VAL A C 1
ATOM 623 O O . VAL A 1 80 ? 5.000 -5.665 -22.995 1.00 89.06 80 VAL A O 1
ATOM 626 N N . ARG A 1 81 ? 3.770 -3.840 -23.361 1.00 89.50 81 ARG A N 1
ATOM 627 C CA . ARG A 1 81 ? 2.821 -4.540 -24.243 1.00 89.50 81 ARG A CA 1
ATOM 628 C C . ARG A 1 81 ? 3.442 -4.842 -25.603 1.00 89.50 81 ARG A C 1
ATOM 630 O O . ARG A 1 81 ? 3.287 -5.967 -26.059 1.00 89.50 81 ARG A O 1
ATOM 637 N N . ASP A 1 82 ? 4.163 -3.884 -26.178 1.00 87.56 82 ASP A N 1
ATOM 638 C CA . ASP A 1 82 ? 4.820 -4.028 -27.482 1.00 87.56 82 ASP A CA 1
ATOM 639 C C . ASP A 1 82 ? 5.965 -5.061 -27.446 1.00 87.56 82 ASP A C 1
ATOM 641 O O . ASP A 1 82 ? 6.189 -5.768 -28.420 1.00 87.56 82 ASP A O 1
ATOM 645 N N . GLU A 1 83 ? 6.677 -5.198 -26.320 1.00 77.25 83 GLU A N 1
ATOM 646 C CA . GLU A 1 83 ? 7.737 -6.209 -26.130 1.00 77.25 83 GLU A CA 1
ATOM 647 C C . GLU A 1 83 ? 7.214 -7.656 -26.024 1.00 77.25 83 GLU A C 1
ATOM 649 O O . GLU A 1 83 ? 7.988 -8.601 -26.177 1.00 77.25 83 GLU A O 1
ATOM 654 N N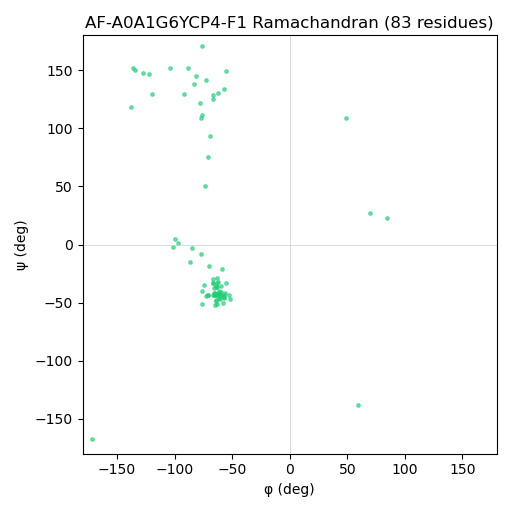 . ASN A 1 84 ? 5.920 -7.837 -25.736 1.00 62.47 84 ASN A N 1
ATOM 655 C CA . ASN A 1 84 ? 5.276 -9.147 -25.581 1.00 62.47 84 ASN A CA 1
ATOM 656 C C . ASN A 1 84 ? 4.490 -9.603 -26.830 1.00 62.47 84 ASN A C 1
ATOM 658 O O . ASN A 1 84 ? 3.836 -10.650 -26.774 1.00 62.47 84 ASN A O 1
ATOM 662 N N . GLU A 1 85 ? 4.543 -8.840 -27.928 1.00 52.88 85 GLU A N 1
ATOM 663 C CA . GLU A 1 85 ? 4.042 -9.220 -29.263 1.00 52.88 85 GLU A CA 1
ATOM 664 C C . GLU A 1 85 ? 5.163 -9.763 -30.166 1.00 52.88 85 GLU A C 1
ATOM 666 O O . GLU A 1 85 ? 4.894 -10.763 -30.878 1.00 52.88 85 GLU A O 1
#

Foldseek 3Di:
DDDPPDPDPVSVVVVCVVVVHDPVVVVVVCPDPVVVVVVVVVVVVCVVLVPPDPDWDDAAPDGDPHDDDPVVVVVSNVVSVVVVD

Mean predicted aligned error: 7.11 Å

Secondary structure (DSSP, 8-state):
--------HHHHHHHHHHTT--HHHHHHHTTSHHHHHHHHHHHHHHHHHT--SSS--EETTEEPPSS--HHHHHHHHHHHHHTT-

Nearest PDB structures (foldseek):
  6nen-assembly1_A  TM=7.955E-01  e=5.157E-02  Proteus mirabilis
  4xvw-assembly4_L  TM=7.401E-01  e=7.318E-02  Proteus mirabilis ATCC 29906

InterPro domains:
  IPR001853 DSBA-like thioredoxin domain [PF01323] (8-75)
  IPR036249 Thioredoxin-like superfamily [SSF52833] (8-83)